Protein AF-A0A645CB75-F1 (afdb_monomer_lite)

Organism: NCBI:txid1076179

Structure (mmCIF, N/CA/C/O backbone):
data_AF-A0A645CB75-F1
#
_entry.id   AF-A0A645CB75-F1
#
loop_
_atom_site.group_PDB
_atom_site.id
_atom_site.type_symbol
_atom_site.label_atom_id
_atom_site.label_alt_id
_atom_site.label_comp_id
_atom_site.label_asym_id
_atom_site.label_entity_id
_atom_site.label_seq_id
_atom_site.pdbx_PDB_ins_code
_atom_site.Cartn_x
_atom_site.Cartn_y
_atom_site.Cartn_z
_atom_site.occupancy
_atom_site.B_iso_or_equiv
_atom_site.auth_seq_id
_atom_site.auth_comp_id
_atom_site.auth_asym_id
_atom_site.auth_atom_id
_atom_site.pdbx_PDB_model_num
ATOM 1 N N . MET A 1 1 ? -10.066 -2.196 5.106 1.00 81.69 1 MET A N 1
ATOM 2 C CA . MET A 1 1 ? -8.754 -2.734 4.677 1.00 81.69 1 MET A CA 1
ATOM 3 C C . MET A 1 1 ? -7.897 -3.118 5.878 1.00 81.69 1 MET A C 1
ATOM 5 O O . MET A 1 1 ? -8.022 -4.259 6.283 1.00 81.69 1 MET A O 1
ATOM 9 N N . ILE A 1 2 ? -7.130 -2.222 6.520 1.00 89.44 2 ILE A N 1
ATOM 10 C CA . ILE A 1 2 ? -6.232 -2.602 7.642 1.00 89.44 2 ILE A CA 1
ATOM 11 C C . ILE A 1 2 ? -7.003 -3.148 8.855 1.00 89.44 2 ILE A C 1
ATOM 13 O O . ILE A 1 2 ? -6.721 -4.251 9.311 1.00 89.44 2 ILE A O 1
ATOM 17 N N . CYS A 1 3 ? -8.024 -2.428 9.334 1.00 91.12 3 CYS A N 1
ATOM 18 C CA . CYS A 1 3 ? -8.854 -2.882 10.457 1.00 91.12 3 CYS A CA 1
ATOM 19 C C . CYS A 1 3 ? -9.515 -4.243 10.190 1.00 91.12 3 CYS A C 1
ATOM 21 O O . CYS A 1 3 ? -9.534 -5.109 11.055 1.00 91.12 3 CYS A O 1
ATOM 23 N N . THR A 1 4 ? -9.996 -4.453 8.963 1.00 91.38 4 THR A N 1
ATOM 24 C CA . THR A 1 4 ? -10.588 -5.719 8.513 1.00 91.38 4 THR A CA 1
ATOM 25 C C . THR A 1 4 ? -9.553 -6.844 8.451 1.00 91.38 4 THR A C 1
ATOM 27 O O . THR A 1 4 ? -9.818 -7.938 8.932 1.00 91.38 4 THR A O 1
ATOM 30 N N . HIS A 1 5 ? -8.374 -6.567 7.886 1.00 91.44 5 HIS A N 1
ATOM 31 C CA . HIS A 1 5 ? -7.297 -7.536 7.686 1.00 91.44 5 HIS A CA 1
ATOM 32 C C . HIS A 1 5 ? -6.722 -8.039 9.016 1.00 91.44 5 HIS A C 1
ATOM 34 O O . HIS A 1 5 ? -6.516 -9.236 9.178 1.00 91.44 5 HIS A O 1
ATOM 40 N N . TYR A 1 6 ? -6.537 -7.142 9.988 1.00 92.38 6 TYR A N 1
ATOM 41 C CA . TYR A 1 6 ? -6.038 -7.493 11.324 1.00 92.38 6 TYR A CA 1
ATOM 42 C C . TYR A 1 6 ? -7.139 -7.741 12.361 1.00 92.38 6 TYR A C 1
ATOM 44 O O . TYR A 1 6 ? -6.824 -7.998 13.519 1.00 92.38 6 TYR A O 1
ATOM 52 N N . GLN A 1 7 ? -8.415 -7.645 11.974 1.00 94.06 7 GLN A N 1
ATOM 53 C CA . GLN A 1 7 ? -9.570 -7.759 12.875 1.00 94.06 7 GLN A CA 1
ATOM 54 C C . GLN A 1 7 ? -9.476 -6.838 14.109 1.00 94.06 7 GLN A C 1
ATOM 56 O O . GLN A 1 7 ? -9.790 -7.229 15.233 1.00 94.06 7 GLN A O 1
ATOM 61 N N . ILE A 1 8 ? -9.040 -5.594 13.897 1.00 94.06 8 ILE A N 1
ATOM 62 C CA . ILE A 1 8 ? -8.893 -4.574 14.944 1.00 94.06 8 ILE A CA 1
ATOM 63 C C . ILE A 1 8 ? -9.940 -3.469 14.801 1.00 94.06 8 ILE A C 1
ATOM 65 O O . ILE A 1 8 ? -10.367 -3.134 13.700 1.00 94.06 8 ILE A O 1
ATOM 69 N N . SER A 1 9 ? -10.327 -2.869 15.928 1.00 94.31 9 SER A N 1
ATOM 70 C CA . SER A 1 9 ? -11.139 -1.646 15.937 1.00 94.31 9 SER A CA 1
ATOM 71 C C . SER A 1 9 ? -10.356 -0.461 15.361 1.00 94.31 9 SER A C 1
ATOM 73 O O . SER A 1 9 ? -9.139 -0.376 15.528 1.00 94.31 9 SER A O 1
ATOM 75 N N . GLU A 1 10 ? -11.063 0.499 14.763 1.00 91.19 10 GLU A N 1
ATOM 76 C CA . GLU A 1 10 ? -10.519 1.805 14.358 1.00 91.19 10 GLU A CA 1
ATOM 77 C C . GLU A 1 10 ? -9.840 2.588 15.495 1.00 91.19 10 GLU A C 1
ATOM 79 O O . GLU A 1 10 ? -8.938 3.376 15.234 1.00 91.19 10 GLU A O 1
ATOM 84 N N . ASN A 1 11 ? -10.211 2.328 16.753 1.00 94.56 11 ASN A N 1
ATOM 85 C CA . ASN A 1 11 ? -9.623 2.977 17.930 1.00 94.56 11 ASN A CA 1
ATOM 86 C C . ASN A 1 11 ? -8.437 2.195 18.521 1.00 94.56 11 ASN A C 1
ATOM 88 O O . ASN A 1 11 ? -7.964 2.508 19.615 1.00 94.56 11 ASN A O 1
ATOM 92 N N . ASN A 1 12 ? -7.968 1.140 17.849 1.00 94.38 12 ASN A N 1
ATOM 93 C CA . ASN A 1 12 ? -6.835 0.365 18.332 1.00 94.38 12 ASN A CA 1
ATOM 94 C C . ASN A 1 12 ? -5.559 1.229 18.323 1.00 94.38 12 ASN A C 1
ATOM 96 O O . ASN A 1 12 ? -5.143 1.739 17.285 1.00 94.38 12 ASN A O 1
ATOM 100 N N . LYS A 1 13 ? -4.905 1.346 19.485 1.00 95.00 13 LYS A N 1
ATOM 101 C CA . LYS A 1 13 ? -3.647 2.091 19.675 1.00 95.00 13 LYS A CA 1
ATOM 102 C C . LYS A 1 13 ? -2.501 1.644 18.754 1.00 95.00 13 LYS A C 1
ATOM 104 O O . LYS A 1 13 ? -1.594 2.428 18.496 1.00 95.00 13 LYS A O 1
ATOM 109 N N . ASP A 1 14 ? -2.543 0.406 18.266 1.00 94.31 14 ASP A N 1
ATOM 110 C CA . ASP A 1 14 ? -1.536 -0.186 17.387 1.00 94.31 14 ASP A CA 1
ATOM 111 C C . ASP A 1 14 ? -1.845 0.045 15.898 1.00 94.31 14 ASP A C 1
ATOM 113 O O . ASP A 1 14 ? -1.023 -0.285 15.043 1.00 94.31 14 ASP A O 1
ATOM 117 N N . LEU A 1 15 ? -2.993 0.644 15.555 1.00 93.81 15 LEU A N 1
ATOM 118 C CA . LEU A 1 15 ? -3.358 0.955 14.170 1.00 93.81 15 LEU A CA 1
ATOM 119 C C . LEU A 1 15 ? -2.283 1.784 13.431 1.00 93.81 15 LEU A C 1
ATOM 121 O O . LEU A 1 15 ? -1.941 1.404 12.308 1.00 93.81 15 LEU A O 1
ATOM 125 N N . PRO A 1 16 ? -1.665 2.830 14.030 1.00 94.75 16 PRO A N 1
ATOM 126 C CA . PRO A 1 16 ? -0.569 3.558 13.385 1.00 94.75 16 PRO A CA 1
ATOM 127 C C . PRO A 1 16 ? 0.642 2.670 13.074 1.00 94.75 16 PRO A C 1
ATOM 129 O O . PRO A 1 16 ? 1.285 2.840 12.040 1.00 94.75 16 PRO A O 1
ATOM 132 N N . ARG A 1 17 ? 0.937 1.686 13.935 1.00 95.56 17 ARG A N 1
ATOM 133 C CA . ARG A 1 17 ? 2.030 0.727 13.725 1.00 95.56 17 ARG A CA 1
ATOM 134 C C . ARG A 1 17 ? 1.731 -0.199 12.547 1.00 95.56 17 ARG A C 1
ATOM 136 O O . ARG A 1 17 ? 2.612 -0.412 11.722 1.00 95.56 17 ARG A O 1
ATOM 143 N N . TYR A 1 18 ? 0.511 -0.726 12.446 1.00 94.81 18 TYR A N 1
ATOM 144 C CA . TYR A 1 18 ? 0.117 -1.572 11.312 1.00 94.81 18 TYR A CA 1
ATOM 145 C C . TYR A 1 18 ? 0.112 -0.801 9.994 1.00 94.81 18 TYR A C 1
ATOM 147 O O . TYR A 1 18 ? 0.583 -1.315 8.983 1.00 94.81 18 TYR A O 1
ATOM 155 N N . PHE A 1 19 ? -0.362 0.446 10.009 1.00 93.69 19 PHE A N 1
ATOM 156 C CA . PHE A 1 19 ? -0.273 1.326 8.847 1.00 93.69 19 PHE A CA 1
ATOM 157 C C . PHE A 1 19 ? 1.180 1.529 8.412 1.00 93.69 19 PHE A C 1
ATOM 159 O O . PHE A 1 19 ? 1.506 1.317 7.246 1.00 93.69 19 PHE A O 1
ATOM 166 N N . LYS A 1 20 ? 2.063 1.863 9.361 1.00 95.56 20 LYS A N 1
ATOM 167 C CA . LYS A 1 20 ? 3.488 2.040 9.083 1.00 95.56 20 LYS A CA 1
ATOM 168 C C . LYS A 1 20 ? 4.131 0.777 8.508 1.00 95.56 20 LYS A C 1
ATOM 170 O O . LYS A 1 20 ? 4.860 0.887 7.535 1.00 95.56 20 LYS A O 1
ATOM 175 N N . LEU A 1 21 ? 3.817 -0.402 9.046 1.00 95.81 21 LEU A N 1
ATOM 176 C CA . LEU A 1 21 ? 4.357 -1.670 8.548 1.00 95.81 21 LEU A CA 1
ATOM 177 C C . LEU A 1 21 ? 4.034 -1.897 7.061 1.00 95.81 21 LEU A C 1
ATOM 179 O O . LEU A 1 21 ? 4.916 -2.262 6.292 1.00 95.81 21 LEU A O 1
ATOM 183 N N . HIS A 1 22 ? 2.786 -1.656 6.647 1.00 93.25 22 HIS A N 1
ATOM 184 C CA . HIS A 1 22 ? 2.399 -1.787 5.240 1.00 93.25 22 HIS A CA 1
ATOM 185 C C . HIS A 1 22 ? 3.025 -0.718 4.349 1.00 93.25 22 HIS A C 1
ATOM 187 O O . HIS A 1 22 ? 3.383 -1.020 3.213 1.00 93.25 22 HIS A O 1
ATOM 193 N N . LEU A 1 23 ? 3.154 0.511 4.853 1.00 93.12 23 LEU A N 1
ATOM 194 C CA . LEU A 1 23 ? 3.809 1.587 4.120 1.00 93.12 23 LEU A CA 1
ATOM 195 C C . LEU A 1 23 ? 5.291 1.271 3.890 1.00 93.12 23 LEU A C 1
ATOM 197 O O . LEU A 1 23 ? 5.755 1.373 2.761 1.00 93.12 23 LEU A O 1
ATOM 201 N N . ASP A 1 24 ? 6.005 0.853 4.936 1.00 96.00 24 ASP A N 1
ATOM 202 C CA . ASP A 1 24 ? 7.429 0.521 4.866 1.00 96.00 24 ASP A CA 1
ATOM 203 C C . ASP A 1 24 ? 7.668 -0.649 3.896 1.00 96.00 24 ASP A C 1
ATOM 205 O O . ASP A 1 24 ? 8.510 -0.538 3.010 1.00 96.00 24 ASP A O 1
ATOM 209 N N . HIS A 1 25 ? 6.864 -1.715 3.982 1.00 94.75 25 HIS A N 1
ATOM 210 C CA . HIS A 1 25 ? 6.938 -2.838 3.040 1.00 94.75 25 HIS A CA 1
ATOM 211 C C . HIS A 1 25 ? 6.637 -2.413 1.594 1.00 94.75 25 HIS A C 1
ATOM 213 O O . HIS A 1 25 ? 7.315 -2.840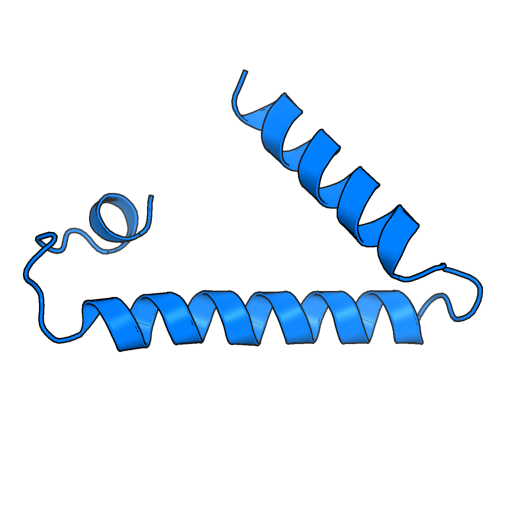 0.667 1.00 94.75 25 HIS A O 1
ATOM 219 N N . GLY A 1 26 ? 5.646 -1.541 1.384 1.00 90.19 26 GLY A N 1
ATOM 220 C CA . GLY A 1 26 ? 5.354 -1.006 0.054 1.00 90.19 26 GLY A CA 1
ATOM 221 C C . GLY A 1 26 ? 6.524 -0.210 -0.527 1.00 90.19 26 GLY A C 1
ATOM 222 O O . GLY A 1 26 ? 6.834 -0.357 -1.704 1.00 90.19 26 GLY A O 1
ATOM 223 N N . LEU A 1 27 ? 7.198 0.602 0.292 1.00 91.44 27 LEU A N 1
ATOM 224 C CA . LEU A 1 27 ? 8.378 1.368 -0.123 1.00 91.44 27 LEU A CA 1
ATOM 225 C C . LEU A 1 27 ? 9.573 0.472 -0.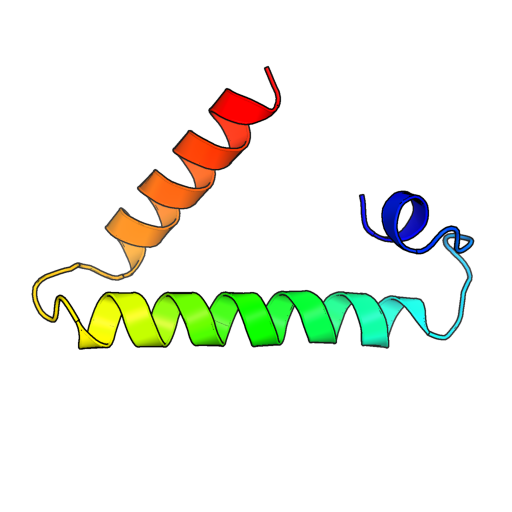462 1.00 91.44 27 LEU A C 1
ATOM 227 O O . LEU A 1 27 ? 10.294 0.779 -1.407 1.00 91.44 27 LEU A O 1
ATOM 231 N N . GLU A 1 28 ? 9.767 -0.620 0.278 1.00 94.12 28 GLU A N 1
ATOM 232 C CA . GLU A 1 28 ? 10.802 -1.619 -0.010 1.00 94.12 28 GLU A CA 1
ATOM 233 C C . GLU A 1 28 ? 10.571 -2.266 -1.382 1.00 94.12 28 GLU A C 1
ATOM 235 O O . GLU A 1 28 ? 11.452 -2.212 -2.233 1.00 94.12 28 GLU A O 1
ATOM 240 N N . LEU A 1 29 ? 9.344 -2.719 -1.663 1.00 90.06 29 LEU A N 1
ATOM 241 C CA . LEU A 1 29 ? 8.983 -3.282 -2.971 1.00 90.06 29 LEU A CA 1
ATOM 242 C C . LEU A 1 29 ? 9.172 -2.283 -4.124 1.00 90.06 29 LEU A C 1
ATOM 244 O O . LEU A 1 29 ? 9.667 -2.648 -5.186 1.00 90.06 29 LEU A O 1
ATOM 248 N N . ILE A 1 30 ? 8.801 -1.012 -3.921 1.00 87.12 30 ILE A N 1
ATOM 249 C CA . ILE A 1 30 ? 9.028 0.046 -4.919 1.00 87.12 30 ILE A CA 1
ATOM 250 C C . ILE A 1 30 ? 10.532 0.227 -5.171 1.00 87.12 30 ILE A C 1
ATOM 252 O O . ILE A 1 30 ? 10.955 0.398 -6.313 1.00 87.12 30 ILE A O 1
ATOM 256 N N . SER A 1 31 ? 11.338 0.227 -4.107 1.00 88.00 31 SER A N 1
ATOM 257 C CA . SER A 1 31 ? 12.790 0.374 -4.209 1.00 88.00 31 SER A CA 1
ATOM 258 C C . SER A 1 31 ? 13.418 -0.780 -4.988 1.00 88.00 31 SER A C 1
ATOM 260 O O . SER A 1 31 ? 14.265 -0.529 -5.845 1.00 88.00 31 SER A O 1
ATOM 262 N N . ASP A 1 32 ? 12.992 -2.013 -4.716 1.00 89.75 32 ASP A N 1
ATOM 263 C CA . ASP A 1 32 ? 13.485 -3.212 -5.397 1.00 89.75 32 ASP A CA 1
ATOM 264 C C . ASP A 1 32 ? 13.126 -3.188 -6.892 1.00 89.75 32 ASP A C 1
ATOM 266 O O . ASP A 1 32 ? 14.001 -3.350 -7.743 1.00 89.75 32 ASP A O 1
ATOM 270 N N . ASP A 1 33 ? 11.879 -2.851 -7.233 1.00 85.56 33 ASP A N 1
ATOM 271 C CA . ASP A 1 33 ? 11.424 -2.772 -8.628 1.00 85.56 33 ASP A CA 1
ATOM 272 C C . ASP A 1 33 ? 12.164 -1.678 -9.431 1.00 85.56 33 ASP A C 1
ATOM 274 O O . ASP A 1 33 ? 12.454 -1.853 -10.620 1.00 85.56 33 ASP A O 1
ATOM 278 N N . ILE A 1 34 ? 12.504 -0.546 -8.798 1.00 84.31 34 ILE A N 1
ATOM 279 C CA . ILE A 1 34 ? 13.308 0.521 -9.423 1.00 84.31 34 ILE A CA 1
ATOM 280 C C . ILE A 1 34 ? 14.770 0.088 -9.587 1.00 84.31 34 ILE A C 1
ATOM 282 O O . ILE A 1 34 ? 15.398 0.425 -10.594 1.00 84.31 34 ILE A O 1
ATOM 286 N N . ALA A 1 35 ? 15.328 -0.644 -8.620 1.00 86.12 35 ALA A N 1
ATOM 287 C CA . ALA A 1 35 ? 16.690 -1.164 -8.715 1.00 86.12 35 ALA A CA 1
ATOM 288 C C . ALA A 1 35 ? 16.832 -2.160 -9.878 1.00 86.12 35 ALA A C 1
A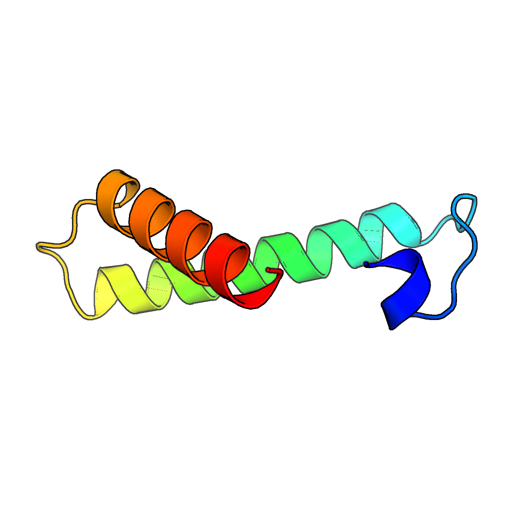TOM 290 O O . ALA A 1 35 ? 17.826 -2.107 -10.609 1.00 86.12 35 ALA A O 1
ATOM 291 N N . ASP A 1 36 ? 15.816 -2.999 -10.095 1.00 86.50 36 ASP A N 1
ATOM 292 C CA . ASP A 1 36 ? 15.768 -3.973 -11.190 1.00 86.50 36 ASP A CA 1
ATOM 293 C C . ASP A 1 36 ? 15.516 -3.325 -12.564 1.00 86.50 36 ASP A C 1
ATOM 295 O O . ASP A 1 36 ? 15.960 -3.847 -13.591 1.00 86.50 36 ASP A O 1
ATOM 299 N N . ASN A 1 37 ? 14.855 -2.162 -12.614 1.00 82.25 37 ASN A N 1
ATOM 300 C CA . ASN A 1 37 ? 14.665 -1.379 -13.838 1.00 82.25 37 ASN A CA 1
ATOM 301 C C . ASN A 1 37 ? 14.998 0.112 -13.633 1.00 82.25 37 ASN A C 1
ATOM 303 O O . ASN A 1 37 ? 14.100 0.938 -13.475 1.00 82.25 37 ASN A O 1
ATOM 307 N N . PRO A 1 38 ? 16.276 0.518 -13.768 1.00 74.19 38 PRO A N 1
ATOM 308 C CA . PRO A 1 38 ? 16.705 1.901 -13.523 1.00 74.19 38 PRO A CA 1
ATOM 309 C C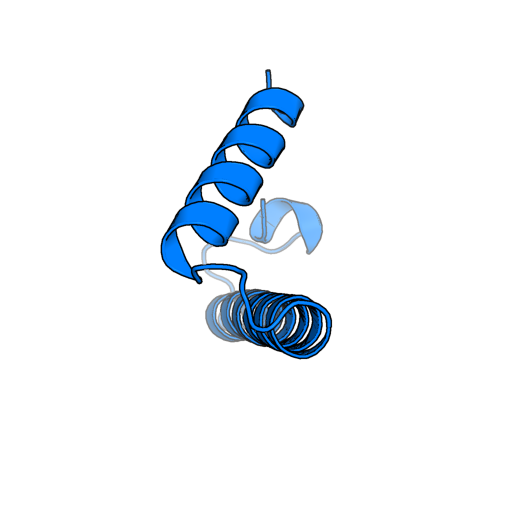 . PRO A 1 38 ? 16.099 2.938 -14.481 1.00 74.19 38 PRO A C 1
ATOM 311 O O . PRO A 1 38 ? 16.107 4.133 -14.200 1.00 74.19 38 PRO A O 1
ATOM 314 N N . ASN A 1 39 ? 15.605 2.491 -15.641 1.00 79.62 39 ASN A N 1
ATOM 315 C CA . ASN A 1 39 ? 14.944 3.346 -16.631 1.00 79.62 39 ASN A CA 1
ATOM 316 C C . ASN A 1 39 ? 13.473 3.627 -16.285 1.00 79.62 39 ASN A C 1
ATOM 318 O O . ASN A 1 39 ? 12.809 4.389 -16.988 1.00 79.62 39 ASN A O 1
ATOM 322 N N . LEU A 1 40 ? 12.951 2.988 -15.239 1.00 77.00 40 LEU A N 1
ATOM 323 C CA . LEU A 1 40 ? 11.593 3.166 -14.766 1.00 77.00 40 LEU A CA 1
ATOM 324 C C . LEU A 1 40 ? 11.484 4.507 -14.038 1.00 77.00 40 LEU A C 1
ATOM 326 O O . LEU A 1 40 ? 12.086 4.729 -12.986 1.00 77.00 40 LEU A O 1
ATOM 330 N N . LEU A 1 41 ? 10.699 5.424 -14.595 1.00 79.69 41 LEU A N 1
ATOM 331 C CA . LEU A 1 41 ? 10.371 6.667 -13.911 1.00 79.69 41 LEU A CA 1
ATOM 332 C C . LEU A 1 41 ? 9.442 6.338 -12.739 1.00 79.69 41 LEU A C 1
ATOM 334 O O . LEU A 1 41 ? 8.323 5.870 -12.937 1.00 79.69 41 LE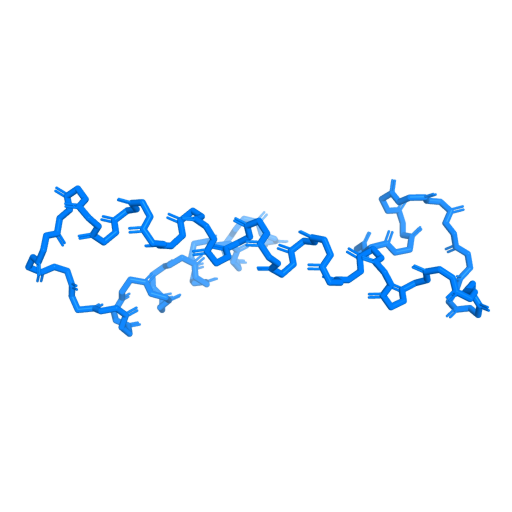U A O 1
ATOM 338 N N . GLY A 1 42 ? 9.903 6.592 -11.510 1.00 73.06 42 GLY A N 1
ATOM 339 C CA . GLY A 1 42 ? 9.197 6.176 -10.291 1.00 73.06 42 GLY A CA 1
ATOM 340 C C . GLY A 1 42 ? 7.741 6.653 -10.199 1.00 73.06 42 GLY A C 1
ATOM 341 O O . GLY A 1 42 ? 6.906 5.951 -9.638 1.00 73.06 42 GLY A O 1
ATOM 342 N N . TYR A 1 43 ? 7.403 7.803 -10.794 1.00 80.19 43 TYR A N 1
ATOM 343 C CA . TYR A 1 43 ? 6.018 8.282 -10.846 1.00 80.19 43 TYR A CA 1
ATOM 344 C C . TYR A 1 43 ? 5.135 7.455 -11.791 1.00 80.19 43 TYR A C 1
ATOM 346 O O . TYR A 1 43 ? 4.018 7.119 -11.409 1.00 80.19 43 TYR A O 1
ATOM 354 N N . ASP A 1 44 ? 5.626 7.083 -12.977 1.00 82.06 44 ASP A N 1
ATOM 355 C CA . ASP A 1 44 ? 4.864 6.276 -13.943 1.00 82.06 44 ASP A CA 1
ATOM 356 C C . ASP A 1 44 ? 4.577 4.881 -13.380 1.00 82.06 44 ASP A C 1
ATOM 358 O O . ASP A 1 44 ? 3.455 4.385 -13.468 1.00 82.06 44 ASP A O 1
ATOM 362 N N . TYR A 1 45 ? 5.566 4.288 -12.707 1.00 83.94 45 TYR A N 1
ATOM 363 C CA . TYR A 1 45 ? 5.398 3.024 -11.995 1.00 83.94 45 TYR A CA 1
ATOM 364 C C . TYR A 1 45 ? 4.337 3.106 -10.892 1.00 83.94 45 TYR A C 1
ATOM 366 O O . TYR A 1 45 ? 3.475 2.233 -10.790 1.00 83.94 45 TYR A O 1
ATOM 374 N N . LEU A 1 46 ? 4.361 4.170 -10.081 1.00 84.19 46 LEU A N 1
ATOM 375 C CA . LEU A 1 46 ? 3.352 4.376 -9.042 1.00 84.19 46 LEU A CA 1
ATOM 376 C C . LEU A 1 46 ? 1.947 4.495 -9.641 1.00 84.19 46 LEU A C 1
ATOM 378 O O . LEU A 1 46 ? 1.016 3.881 -9.120 1.00 84.19 46 LEU A O 1
ATOM 382 N N . PHE A 1 47 ? 1.784 5.249 -10.732 1.00 88.62 47 PHE A N 1
ATOM 383 C CA . PHE A 1 47 ? 0.492 5.378 -11.406 1.00 88.62 47 PHE A CA 1
ATOM 384 C C . PHE A 1 47 ? -0.013 4.038 -11.943 1.00 88.62 47 PHE A C 1
ATOM 386 O O . PHE A 1 47 ? -1.175 3.705 -11.709 1.00 88.62 47 PHE A O 1
ATOM 393 N N . ASP A 1 48 ? 0.850 3.250 -12.584 1.00 88.56 48 ASP A N 1
ATOM 394 C CA . ASP A 1 48 ? 0.491 1.935 -13.124 1.00 88.56 48 ASP A CA 1
ATOM 395 C C . ASP A 1 48 ? 0.075 0.947 -12.022 1.00 88.56 48 ASP A C 1
ATOM 397 O O . ASP A 1 48 ? -0.966 0.290 -12.118 1.00 88.56 48 ASP A O 1
ATOM 401 N N . LYS A 1 49 ? 0.822 0.902 -10.910 1.00 86.88 49 LYS A N 1
ATOM 402 C CA . LYS A 1 49 ? 0.482 0.061 -9.750 1.00 86.88 49 LYS A CA 1
ATOM 403 C C . LYS A 1 49 ? -0.827 0.477 -9.092 1.00 86.88 49 LYS A C 1
ATOM 405 O O . LYS A 1 49 ? -1.636 -0.388 -8.757 1.00 86.88 49 LYS A O 1
ATOM 410 N N . ILE A 1 50 ? -1.060 1.779 -8.920 1.00 88.31 50 ILE A N 1
ATOM 411 C CA . ILE A 1 50 ? -2.323 2.291 -8.369 1.00 88.31 50 ILE A CA 1
ATOM 412 C C . ILE A 1 50 ? -3.481 1.934 -9.302 1.00 88.31 50 ILE A C 1
ATOM 414 O O . ILE A 1 50 ? -4.503 1.435 -8.837 1.00 88.31 50 ILE A O 1
ATOM 418 N N . GLN A 1 51 ? -3.327 2.152 -10.608 1.00 92.88 51 GLN A N 1
ATOM 419 C CA . GLN A 1 51 ? -4.360 1.842 -11.591 1.00 92.88 51 GLN A CA 1
ATOM 420 C C . GLN A 1 51 ? -4.683 0.345 -11.624 1.00 92.88 51 GLN A C 1
ATOM 422 O O . GLN A 1 51 ? -5.858 -0.018 -11.605 1.00 92.88 51 GLN A O 1
ATOM 427 N N . SER A 1 52 ? -3.661 -0.512 -11.608 1.00 91.25 52 SER A N 1
ATOM 428 C CA . SER A 1 52 ? -3.819 -1.969 -11.554 1.00 91.25 52 SER A CA 1
ATOM 429 C C . SER A 1 52 ? -4.547 -2.409 -10.283 1.00 91.25 52 SER A C 1
ATOM 431 O O . SER A 1 52 ? -5.551 -3.111 -10.359 1.00 91.25 52 SER A O 1
ATOM 433 N N . GLY A 1 53 ? -4.124 -1.914 -9.115 1.00 87.25 53 GLY A N 1
ATOM 434 C CA . GLY A 1 53 ? -4.781 -2.234 -7.846 1.00 87.25 53 GLY A CA 1
ATOM 435 C C . GLY A 1 53 ? -6.231 -1.741 -7.771 1.00 87.25 53 GLY A C 1
ATOM 436 O O . GLY A 1 53 ? -7.084 -2.417 -7.205 1.00 87.25 53 GLY A O 1
ATOM 437 N N . LEU A 1 54 ? -6.548 -0.587 -8.368 1.00 89.38 54 LEU A N 1
ATOM 438 C CA . LEU A 1 54 ? -7.929 -0.099 -8.471 1.00 89.38 54 LEU A CA 1
ATOM 439 C C . LEU A 1 54 ? -8.780 -0.944 -9.426 1.00 89.38 54 LEU A C 1
ATOM 441 O O . LEU A 1 54 ? -9.979 -1.097 -9.190 1.00 89.38 54 LEU A O 1
ATOM 445 N N . ALA A 1 55 ? -8.189 -1.485 -10.493 1.00 93.06 55 ALA A N 1
ATOM 446 C CA . ALA A 1 55 ? -8.879 -2.386 -11.410 1.00 93.06 55 ALA A CA 1
ATOM 447 C C . ALA A 1 55 ? -9.234 -3.724 -10.743 1.00 93.06 55 ALA A C 1
ATOM 449 O O . ALA A 1 55 ? -10.282 -4.273 -11.044 1.00 93.06 55 ALA A O 1
ATOM 450 N N . GLU A 1 56 ? -8.416 -4.213 -9.807 1.00 89.19 56 GLU A N 1
ATOM 451 C CA . GLU A 1 56 ? -8.676 -5.451 -9.050 1.00 89.19 56 GLU A CA 1
ATOM 452 C C . GLU A 1 56 ? -9.785 -5.316 -7.989 1.00 89.19 56 GLU A C 1
ATOM 454 O O . GLU A 1 56 ? -10.309 -6.319 -7.507 1.00 89.19 56 GLU A O 1
ATOM 459 N N . ILE A 1 57 ? -10.134 -4.085 -7.596 1.00 80.69 57 ILE A N 1
ATOM 460 C CA . ILE A 1 57 ? -11.200 -3.805 -6.618 1.00 80.69 57 ILE A CA 1
ATOM 461 C C . ILE A 1 57 ? -12.587 -3.736 -7.288 1.00 80.69 57 ILE A C 1
ATOM 463 O O . ILE A 1 57 ? -13.598 -3.870 -6.592 1.00 80.69 57 ILE A O 1
ATOM 467 N N . ASN A 1 58 ? -12.642 -3.524 -8.610 1.00 52.72 58 ASN A N 1
ATOM 468 C CA . ASN A 1 58 ? -13.877 -3.423 -9.403 1.00 52.72 58 ASN A CA 1
ATOM 469 C C . ASN A 1 58 ? -14.235 -4.744 -10.091 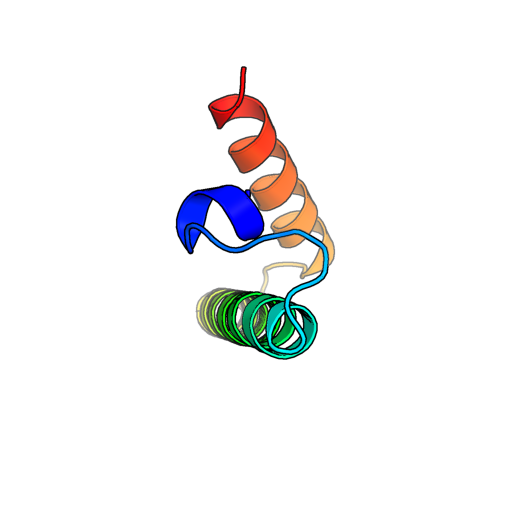1.00 52.72 58 ASN A C 1
ATOM 471 O O . ASN A 1 58 ? -15.453 -4.989 -10.244 1.00 52.72 58 ASN A O 1
#

Secondary structure (DSSP, 8-state):
-HHHHTT--TT-TTHHHHHHHHHHHHHHHHHHHHHH-TTS-HHHHHHHHHHHHHHHH-

pLDDT: mean 88.42, std 7.38, range [52.72, 96.0]

Sequence (58 aa):
MICTHYQISENNKDLPRYFKLHLDHGLELISDDIADNPNLLGYDYLFDKIQSGLAEIN

Radius of gyration: 14.41 Å; chains: 1; bounding box: 31×16×36 Å

Foldseek 3Di:
DQCVVVVHDPPDPCSVVSVVVVVVVVVVVLVVVCVVPVVDDSVVVVVVVVVVVVVVVD